Protein AF-A0A920CPZ6-F1 (afdb_monomer_lite)

pLDDT: mean 88.12, std 8.29, range [55.72, 96.12]

Structure (mmCIF, N/CA/C/O backbone):
data_AF-A0A920CPZ6-F1
#
_entry.id   AF-A0A920CPZ6-F1
#
loop_
_atom_site.group_PDB
_atom_site.id
_atom_site.type_symbol
_atom_site.label_atom_id
_atom_site.label_alt_id
_atom_site.label_comp_id
_atom_site.label_asym_id
_atom_site.label_entity_id
_atom_site.label_seq_id
_atom_site.pdbx_PDB_ins_code
_atom_site.Cartn_x
_atom_site.Cartn_y
_atom_site.Cartn_z
_atom_site.occupancy
_atom_site.B_iso_or_equiv
_atom_site.auth_seq_id
_atom_site.auth_comp_id
_atom_site.auth_asym_id
_atom_site.auth_atom_id
_atom_site.pdbx_PDB_model_num
ATOM 1 N N . MET A 1 1 ? -6.479 7.033 15.223 1.00 64.69 1 MET A N 1
ATOM 2 C CA . MET A 1 1 ? -5.525 7.953 14.566 1.00 64.69 1 MET A CA 1
ATOM 3 C C . MET A 1 1 ? -4.241 7.236 14.144 1.00 64.69 1 MET A C 1
ATOM 5 O O . MET A 1 1 ? -3.979 7.179 12.952 1.00 64.69 1 MET A O 1
ATOM 9 N N . SER A 1 2 ? -3.498 6.592 15.056 1.00 81.25 2 SER A N 1
ATOM 10 C CA . SER A 1 2 ? -2.213 5.932 14.732 1.00 81.25 2 SER A CA 1
ATOM 11 C C . SER A 1 2 ? -2.303 4.836 13.661 1.00 81.25 2 SER A C 1
ATOM 13 O O . SER A 1 2 ? -1.388 4.689 12.861 1.00 81.25 2 SER A O 1
ATOM 15 N N . ALA A 1 3 ? -3.419 4.101 13.597 1.00 88.00 3 ALA A N 1
ATOM 16 C CA . ALA A 1 3 ? -3.618 3.037 12.611 1.00 88.00 3 ALA A CA 1
ATOM 17 C C . ALA A 1 3 ? -3.611 3.550 11.156 1.00 88.00 3 ALA A C 1
ATOM 19 O O . ALA A 1 3 ? -2.978 2.938 10.298 1.00 88.00 3 ALA A O 1
ATOM 20 N N . PHE A 1 4 ? -4.253 4.693 10.883 1.00 91.38 4 PHE A N 1
ATOM 21 C CA . PHE A 1 4 ? -4.258 5.305 9.548 1.00 91.38 4 PHE A CA 1
ATOM 22 C C . PHE A 1 4 ? -2.878 5.834 9.175 1.00 91.38 4 PHE A C 1
ATOM 24 O O . PHE A 1 4 ? -2.418 5.584 8.070 1.00 91.38 4 PHE A O 1
ATOM 31 N N . LEU A 1 5 ? -2.186 6.475 10.123 1.00 92.25 5 LEU A N 1
ATOM 32 C CA . LEU A 1 5 ? -0.825 6.963 9.914 1.00 92.25 5 LEU A CA 1
ATOM 33 C C . LEU A 1 5 ? 0.140 5.828 9.546 1.00 92.25 5 LEU A C 1
ATOM 35 O O . LEU A 1 5 ? 0.899 5.952 8.592 1.00 92.25 5 LEU A O 1
ATOM 39 N N . PHE A 1 6 ? 0.112 4.709 10.275 1.00 94.00 6 PHE A N 1
ATOM 40 C CA . PHE A 1 6 ? 0.973 3.568 9.951 1.00 94.00 6 PHE A CA 1
ATOM 41 C C . PHE A 1 6 ? 0.589 2.901 8.631 1.00 94.00 6 PHE A C 1
ATOM 43 O O . PHE A 1 6 ? 1.476 2.488 7.889 1.00 94.00 6 PHE A O 1
ATOM 50 N N . SER A 1 7 ? -0.706 2.843 8.319 1.00 95.44 7 SER A N 1
ATOM 51 C CA . SER A 1 7 ? -1.193 2.316 7.041 1.00 95.44 7 SER A CA 1
ATOM 52 C C . SER A 1 7 ? -0.715 3.161 5.862 1.00 95.44 7 SER A C 1
ATOM 54 O O . SER A 1 7 ? -0.174 2.616 4.906 1.00 95.44 7 SER A O 1
ATOM 56 N N . ASP A 1 8 ? -0.849 4.486 5.956 1.00 95.88 8 ASP A N 1
ATOM 57 C C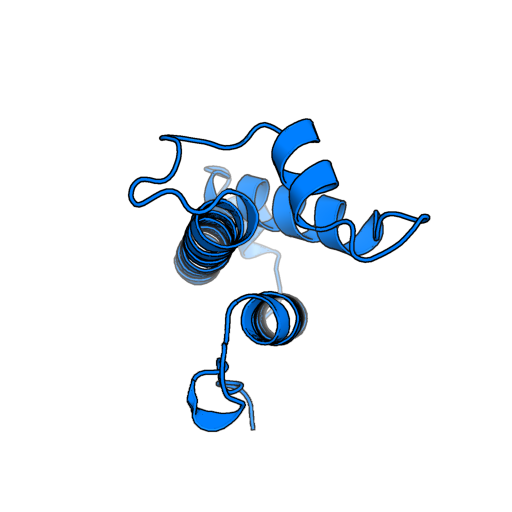A . ASP A 1 8 ? -0.361 5.430 4.948 1.00 95.88 8 ASP A CA 1
ATOM 58 C C . ASP A 1 8 ? 1.147 5.282 4.737 1.00 95.88 8 ASP A C 1
ATOM 60 O O . ASP A 1 8 ? 1.593 5.066 3.614 1.00 95.88 8 ASP A O 1
ATOM 64 N N . ARG A 1 9 ? 1.936 5.257 5.819 1.00 95.69 9 ARG A N 1
ATOM 65 C CA . ARG A 1 9 ? 3.390 5.055 5.724 1.00 95.69 9 ARG A CA 1
ATOM 66 C C . ARG A 1 9 ? 3.766 3.710 5.113 1.00 95.69 9 ARG A C 1
ATOM 68 O O . ARG A 1 9 ? 4.692 3.657 4.308 1.00 95.69 9 ARG A O 1
ATOM 75 N N . ALA A 1 10 ? 3.078 2.631 5.476 1.00 96.12 10 ALA A N 1
ATOM 76 C CA . ALA A 1 10 ? 3.348 1.311 4.914 1.00 96.12 10 ALA A CA 1
ATOM 77 C C . ALA A 1 10 ? 3.090 1.286 3.399 1.00 96.12 10 ALA A C 1
ATOM 79 O O . ALA A 1 10 ? 3.938 0.816 2.638 1.00 96.12 10 ALA A O 1
ATOM 80 N N . LEU A 1 11 ? 1.958 1.845 2.960 1.00 96.00 11 LEU A N 1
ATOM 81 C CA . LEU A 1 11 ? 1.618 1.973 1.542 1.00 96.00 11 LEU A CA 1
ATOM 82 C C . LEU A 1 11 ? 2.616 2.873 0.804 1.00 96.00 11 LEU A C 1
ATOM 84 O O . LEU A 1 11 ? 3.108 2.496 -0.258 1.00 96.00 11 LEU A O 1
ATOM 88 N N . GLU A 1 12 ? 2.974 4.021 1.384 1.00 95.81 12 GLU A N 1
ATOM 89 C CA . GLU A 1 12 ? 3.950 4.954 0.819 1.00 95.81 12 GLU A CA 1
ATOM 90 C C . GLU A 1 12 ? 5.309 4.271 0.601 1.00 95.81 12 GLU A C 1
ATOM 92 O O . GLU A 1 12 ? 5.875 4.347 -0.491 1.00 95.81 12 GLU A O 1
ATOM 97 N N . TYR A 1 13 ? 5.830 3.554 1.601 1.00 95.56 13 TYR A N 1
ATOM 98 C CA . TYR A 1 13 ? 7.110 2.855 1.468 1.00 95.56 13 TYR A CA 1
ATOM 99 C C . TYR A 1 13 ? 7.057 1.699 0.470 1.00 95.56 13 TYR A C 1
ATOM 101 O O . TYR A 1 13 ? 8.022 1.491 -0.267 1.00 95.56 13 TYR A O 1
ATOM 109 N N . MET A 1 14 ? 5.935 0.983 0.386 1.00 95.50 14 MET A N 1
ATOM 110 C CA . MET A 1 14 ? 5.761 -0.062 -0.620 1.00 95.50 14 MET 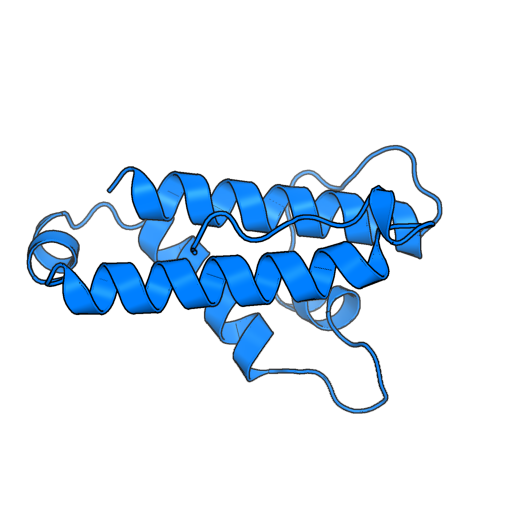A CA 1
ATOM 111 C C . MET A 1 14 ? 5.739 0.522 -2.042 1.00 95.50 14 MET A C 1
ATOM 113 O O . MET A 1 14 ? 6.391 -0.011 -2.938 1.00 95.50 14 MET A O 1
ATOM 117 N N . LEU A 1 15 ? 5.070 1.663 -2.250 1.00 94.94 15 LEU A N 1
ATOM 118 C CA . LEU A 1 15 ? 5.097 2.391 -3.524 1.00 94.94 15 LEU A CA 1
ATOM 119 C C . LEU A 1 15 ? 6.508 2.884 -3.874 1.00 94.94 15 LEU A C 1
ATOM 121 O O . LEU A 1 15 ? 6.921 2.789 -5.029 1.00 94.94 15 LEU A O 1
ATOM 125 N N . LYS A 1 16 ? 7.282 3.350 -2.884 1.00 95.69 16 LYS A N 1
ATOM 126 C CA . LYS A 1 16 ? 8.700 3.717 -3.057 1.00 95.69 16 LYS A CA 1
ATOM 127 C C . LYS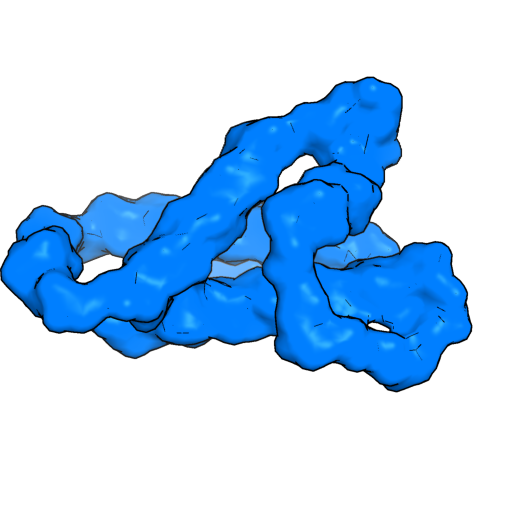 A 1 16 ? 9.540 2.525 -3.511 1.00 95.69 16 LYS A C 1
ATOM 129 O O . LYS A 1 16 ? 10.280 2.647 -4.487 1.00 95.69 16 LYS A O 1
ATOM 134 N N . ALA A 1 17 ? 9.376 1.368 -2.872 1.00 93.88 17 ALA A N 1
ATOM 135 C CA . ALA A 1 17 ? 10.055 0.138 -3.272 1.00 93.88 17 ALA A CA 1
ATOM 136 C C . ALA A 1 17 ? 9.661 -0.299 -4.694 1.00 93.88 17 ALA A C 1
ATOM 138 O O . ALA A 1 17 ? 10.522 -0.656 -5.500 1.00 93.88 17 ALA A O 1
ATOM 139 N N . LEU A 1 18 ? 8.374 -0.198 -5.037 1.00 93.06 18 LEU A N 1
ATOM 140 C CA . LEU A 1 18 ? 7.866 -0.502 -6.372 1.00 93.06 18 LEU A CA 1
ATOM 141 C C . LEU A 1 18 ? 8.432 0.433 -7.443 1.00 93.06 18 LEU A C 1
ATOM 143 O O . LEU A 1 18 ? 8.853 -0.032 -8.501 1.00 93.06 18 LEU A O 1
ATOM 147 N N . TYR A 1 19 ? 8.488 1.734 -7.165 1.00 93.75 19 TYR A N 1
ATOM 148 C CA . TYR A 1 19 ? 9.096 2.720 -8.052 1.00 93.75 19 TYR A CA 1
ATOM 149 C C . TYR A 1 19 ? 10.573 2.413 -8.306 1.00 93.75 19 TYR A C 1
ATOM 151 O O . TYR A 1 19 ? 11.008 2.379 -9.458 1.00 93.75 19 TYR A O 1
ATOM 159 N N . MET A 1 20 ? 11.331 2.147 -7.241 1.00 93.31 20 MET A N 1
ATOM 160 C CA . MET A 1 20 ? 12.745 1.784 -7.327 1.00 93.31 20 MET A CA 1
ATOM 161 C C . MET A 1 20 ? 12.947 0.526 -8.178 1.00 93.31 20 MET A C 1
ATOM 163 O O . MET A 1 20 ? 13.788 0.522 -9.076 1.00 93.31 20 MET A O 1
ATOM 167 N N . LYS A 1 21 ? 12.119 -0.507 -7.965 1.00 91.31 21 LYS A N 1
ATOM 168 C CA . LYS A 1 21 ? 12.152 -1.758 -8.733 1.00 91.31 21 LYS A CA 1
ATOM 169 C C . LYS A 1 21 ? 11.817 -1.546 -10.212 1.00 91.31 21 LYS A C 1
ATOM 171 O O . LYS A 1 21 ? 12.576 -1.996 -11.062 1.00 91.31 21 LYS A O 1
ATOM 176 N N . LYS A 1 22 ? 10.708 -0.864 -10.531 1.00 90.44 22 LYS A N 1
ATOM 177 C CA . LYS A 1 22 ? 10.249 -0.655 -11.919 1.00 90.44 22 LYS A CA 1
ATOM 178 C C . LYS A 1 22 ? 11.224 0.192 -12.742 1.00 90.44 22 LYS A C 1
ATOM 180 O O . LYS A 1 22 ? 11.386 -0.062 -13.929 1.00 90.44 22 LYS A O 1
ATOM 185 N N . ASN A 1 23 ? 11.876 1.172 -12.119 1.00 90.94 23 ASN A N 1
ATOM 186 C CA . ASN A 1 23 ? 12.764 2.107 -12.815 1.00 90.94 23 ASN A CA 1
ATOM 187 C C . ASN A 1 23 ? 14.258 1.762 -12.680 1.00 90.94 23 ASN A C 1
ATOM 189 O O . ASN A 1 23 ? 15.094 2.481 -13.218 1.00 90.94 23 ASN A O 1
ATOM 193 N N . ASN A 1 24 ? 14.609 0.678 -11.974 1.00 91.31 24 ASN A N 1
ATOM 194 C CA . ASN A 1 24 ? 15.991 0.336 -11.607 1.00 91.31 24 ASN A CA 1
ATOM 195 C C . ASN A 1 24 ? 16.732 1.495 -10.912 1.00 91.31 24 ASN A C 1
ATOM 197 O O . ASN A 1 24 ? 17.911 1.750 -11.166 1.00 91.31 24 ASN A O 1
ATOM 201 N N . TYR A 1 25 ? 16.032 2.213 -10.033 1.00 92.50 25 TYR A N 1
ATOM 202 C CA . TYR A 1 25 ? 16.581 3.334 -9.273 1.00 92.50 25 TYR A CA 1
ATOM 203 C C . TYR A 1 25 ? 16.880 2.944 -7.829 1.00 92.50 25 TYR A C 1
ATOM 205 O O . TYR A 1 25 ? 16.157 2.170 -7.210 1.00 92.50 25 TYR A O 1
ATOM 213 N N . MET A 1 26 ? 17.937 3.538 -7.271 1.00 89.38 26 MET A N 1
ATOM 214 C CA . MET A 1 26 ? 18.350 3.318 -5.880 1.00 89.38 26 MET A CA 1
ATOM 215 C C . MET A 1 26 ? 17.650 4.262 -4.889 1.00 89.38 26 MET A C 1
ATOM 217 O O . MET A 1 26 ? 17.631 3.987 -3.692 1.00 89.38 26 MET A O 1
ATOM 221 N N . PHE A 1 27 ? 17.056 5.355 -5.376 1.00 91.12 27 PHE A N 1
ATOM 222 C CA . PHE A 1 27 ? 16.410 6.366 -4.543 1.00 91.12 27 PHE A CA 1
ATOM 223 C C . PHE A 1 27 ? 14.968 6.606 -5.003 1.00 91.12 27 PHE A C 1
ATOM 225 O O . PHE A 1 27 ? 14.737 6.782 -6.204 1.00 91.12 27 PHE A O 1
ATOM 232 N N . PRO A 1 28 ? 13.994 6.621 -4.078 1.00 91.81 28 PRO A N 1
ATOM 233 C CA . PRO A 1 28 ? 12.625 6.973 -4.406 1.00 91.81 28 PRO A CA 1
ATOM 234 C C . PRO A 1 28 ? 12.438 8.499 -4.464 1.00 91.81 28 PRO A C 1
ATOM 236 O O . PRO A 1 28 ? 13.230 9.241 -3.875 1.00 91.81 28 PRO A O 1
ATOM 239 N N . PRO A 1 29 ? 11.369 8.989 -5.113 1.00 90.62 29 PRO A N 1
ATOM 240 C CA . PRO A 1 29 ? 10.998 10.395 -5.036 1.00 90.62 29 PRO A CA 1
ATOM 241 C C . PRO A 1 29 ? 10.551 10.770 -3.609 1.00 90.62 29 PRO A C 1
ATOM 243 O O . PRO A 1 29 ? 10.173 9.895 -2.818 1.00 90.62 29 PRO A O 1
ATOM 246 N N . PRO A 1 30 ? 10.567 12.068 -3.255 1.00 89.62 30 PRO A N 1
ATOM 247 C CA . PRO A 1 30 ? 10.124 12.525 -1.938 1.00 89.62 30 PRO A CA 1
ATOM 248 C C . PRO A 1 30 ? 8.625 12.286 -1.705 1.00 89.62 30 PRO A C 1
ATOM 250 O O . PRO A 1 30 ? 8.233 11.966 -0.583 1.00 89.62 30 PRO A O 1
ATOM 253 N N . SER A 1 31 ? 7.810 12.392 -2.756 1.00 90.00 31 SER A N 1
ATOM 254 C CA . SER A 1 31 ? 6.360 12.192 -2.746 1.00 90.00 31 SER A CA 1
ATOM 255 C C . SER A 1 31 ? 5.882 11.604 -4.077 1.00 90.00 31 SER A C 1
ATOM 257 O O . SER A 1 31 ? 6.626 11.591 -5.059 1.00 90.00 31 SER A O 1
ATOM 259 N N . PHE A 1 32 ? 4.636 11.130 -4.102 1.00 90.81 32 PHE A N 1
ATOM 260 C CA . PHE A 1 32 ? 3.959 10.672 -5.312 1.00 90.81 32 PHE A CA 1
ATOM 261 C C . PHE A 1 32 ? 2.743 11.543 -5.604 1.00 90.81 32 PHE A C 1
ATOM 263 O O . PHE A 1 32 ? 1.975 11.880 -4.703 1.00 90.81 32 PHE A O 1
ATOM 270 N N . THR A 1 33 ? 2.548 11.877 -6.874 1.00 90.88 33 THR A N 1
ATOM 271 C CA . THR A 1 33 ? 1.280 12.407 -7.374 1.00 90.88 33 THR A CA 1
ATOM 272 C C . THR A 1 33 ? 0.282 11.269 -7.595 1.00 90.88 33 THR A C 1
ATOM 274 O O . THR A 1 33 ? 0.658 10.100 -7.699 1.00 90.88 33 THR A O 1
ATOM 277 N N . LEU A 1 34 ? -1.007 11.597 -7.729 1.00 88.25 34 LEU A N 1
ATOM 278 C CA . LEU A 1 34 ? -2.034 10.612 -8.092 1.00 88.25 34 LEU A CA 1
ATOM 279 C C . LEU A 1 34 ? -1.681 9.873 -9.394 1.00 88.25 34 LEU A C 1
ATOM 281 O O . LEU A 1 34 ? -1.884 8.665 -9.499 1.00 88.25 34 LEU A O 1
ATOM 285 N N . GLN A 1 35 ? -1.127 10.597 -10.369 1.00 88.50 35 GLN A N 1
ATOM 286 C CA . GLN A 1 35 ? -0.712 10.030 -11.647 1.00 88.50 35 GLN A CA 1
ATOM 287 C C . GLN A 1 35 ? 0.438 9.031 -11.477 1.00 88.50 35 GLN A C 1
ATOM 289 O O . GLN A 1 35 ? 0.407 7.971 -12.102 1.00 88.50 35 GLN A O 1
ATOM 294 N N . ASP A 1 36 ? 1.402 9.320 -10.600 1.00 89.69 36 ASP A N 1
ATOM 295 C CA . ASP A 1 36 ? 2.499 8.392 -10.309 1.00 89.69 36 ASP A CA 1
ATOM 296 C C . ASP A 1 36 ? 1.966 7.098 -9.689 1.00 89.69 36 ASP A C 1
ATOM 298 O O . ASP A 1 36 ? 2.326 6.006 -10.122 1.00 89.69 36 ASP A O 1
ATOM 302 N N . ILE A 1 37 ? 1.055 7.204 -8.713 1.00 90.69 37 ILE A N 1
ATOM 303 C CA . ILE A 1 37 ? 0.428 6.039 -8.066 1.00 90.69 37 ILE A CA 1
ATOM 304 C C . ILE A 1 37 ? -0.328 5.199 -9.101 1.00 90.69 37 ILE A C 1
ATOM 306 O O . ILE A 1 37 ? -0.212 3.971 -9.118 1.00 90.69 37 ILE A O 1
ATOM 310 N N . PHE A 1 38 ? -1.066 5.854 -9.995 1.00 89.56 38 PHE A N 1
ATOM 311 C CA . PHE A 1 38 ? -1.815 5.204 -11.065 1.00 89.56 38 PHE A CA 1
ATOM 312 C C . PHE A 1 38 ? -0.901 4.431 -12.025 1.00 89.56 38 PHE A C 1
ATOM 314 O O . PHE A 1 38 ? -1.131 3.253 -12.294 1.00 89.56 38 PHE A O 1
ATOM 321 N N . GLN A 1 39 ? 0.184 5.054 -12.490 1.00 88.19 39 GLN A N 1
ATOM 322 C CA . GLN A 1 39 ? 1.157 4.407 -13.376 1.00 88.19 39 GLN A CA 1
ATOM 323 C C . GLN A 1 39 ? 1.927 3.277 -12.676 1.00 88.19 39 GLN A C 1
ATOM 325 O O . GLN A 1 39 ? 2.193 2.229 -13.270 1.00 88.19 39 GLN A O 1
ATOM 330 N N . LEU A 1 40 ? 2.272 3.456 -11.399 1.00 88.06 40 LEU A N 1
ATOM 331 C CA . LEU A 1 40 ? 3.000 2.453 -10.625 1.00 88.06 40 LEU A CA 1
ATOM 332 C C . LEU A 1 40 ? 2.157 1.216 -10.339 1.00 88.06 40 LEU A C 1
ATOM 334 O O . LEU A 1 40 ? 2.691 0.108 -10.382 1.00 88.06 40 LEU A O 1
ATOM 338 N N . THR A 1 41 ? 0.862 1.379 -10.084 1.00 85.75 41 THR A N 1
ATOM 339 C CA . THR A 1 41 ? -0.031 0.268 -9.725 1.00 85.75 41 THR A CA 1
ATOM 340 C C . THR A 1 41 ? -0.760 -0.373 -10.897 1.00 85.75 41 THR A C 1
ATOM 342 O O . THR A 1 41 ? -1.327 -1.452 -10.723 1.00 85.75 41 THR A O 1
ATOM 345 N N . ALA A 1 42 ? -0.677 0.208 -12.095 1.00 82.81 42 ALA A N 1
ATOM 346 C CA . ALA A 1 42 ? -1.066 -0.474 -13.319 1.00 82.81 42 ALA A CA 1
ATOM 347 C C . ALA A 1 42 ? -0.201 -1.738 -13.506 1.00 82.81 42 ALA A C 1
ATOM 349 O O . ALA A 1 42 ? 1.033 -1.663 -13.609 1.00 82.81 42 ALA A O 1
ATOM 350 N N . GLN A 1 43 ? -0.852 -2.903 -13.490 1.00 65.38 43 GLN A N 1
ATOM 351 C CA . GLN A 1 43 ? -0.236 -4.192 -13.820 1.00 65.38 43 GLN A CA 1
ATOM 352 C C . GLN A 1 43 ? -0.568 -4.671 -15.241 1.00 65.38 43 GLN A C 1
ATOM 354 O O . GLN A 1 43 ? 0.141 -5.533 -15.738 1.00 65.38 43 GLN A O 1
ATOM 359 N N . ASP A 1 44 ? -1.549 -4.059 -15.915 1.00 60.84 44 ASP A N 1
ATOM 360 C CA . ASP A 1 44 ? -2.029 -4.423 -17.256 1.00 60.84 44 ASP A CA 1
ATOM 361 C C . ASP A 1 44 ? -2.519 -3.180 -18.030 1.00 60.84 44 ASP A C 1
ATOM 363 O O . ASP A 1 44 ? -2.366 -2.043 -17.579 1.00 60.84 44 ASP A O 1
ATOM 367 N N . ALA A 1 45 ? -3.159 -3.386 -19.190 1.00 55.72 45 ALA A N 1
ATOM 368 C CA . ALA A 1 45 ? -3.818 -2.335 -19.973 1.00 55.72 45 ALA A CA 1
ATOM 369 C C . ALA A 1 45 ? -4.973 -1.627 -19.230 1.00 55.72 45 ALA A C 1
ATOM 371 O O . ALA A 1 45 ? -5.393 -0.552 -19.661 1.00 55.72 45 ALA A O 1
ATOM 372 N N . VAL A 1 46 ? -5.479 -2.203 -18.127 1.00 57.75 46 VAL A N 1
ATOM 373 C CA . VAL A 1 46 ? -6.519 -1.591 -17.289 1.00 57.75 46 VAL A CA 1
ATOM 374 C C . VAL A 1 46 ? -5.976 -1.332 -15.876 1.00 57.75 46 VAL A C 1
ATOM 376 O O . VAL A 1 46 ? -5.616 -2.272 -15.169 1.00 57.75 46 VAL A O 1
ATOM 379 N N . PRO A 1 47 ? -5.906 -0.066 -15.450 1.00 63.81 47 PRO A N 1
ATOM 380 C CA . PRO A 1 47 ? -5.484 0.305 -14.107 1.00 63.81 47 PRO A CA 1
ATOM 381 C C . PRO A 1 47 ? -6.558 -0.037 -13.064 1.00 63.81 47 PRO A C 1
ATOM 383 O O . PRO A 1 47 ? -7.745 0.214 -13.271 1.00 63.81 47 PRO A O 1
ATOM 386 N N . ASP A 1 48 ? -6.123 -0.576 -11.921 1.00 82.94 48 ASP A N 1
ATOM 387 C CA . ASP A 1 48 ? -6.980 -0.871 -10.765 1.00 82.94 48 ASP A CA 1
ATOM 388 C C . ASP A 1 48 ? -7.319 0.432 -10.022 1.00 82.94 48 ASP A C 1
ATOM 390 O O . ASP A 1 48 ? -6.661 0.833 -9.056 1.00 82.94 48 ASP A O 1
ATOM 394 N N . LEU A 1 49 ? -8.327 1.136 -10.544 1.00 86.19 49 LEU A N 1
ATOM 395 C CA . LEU A 1 49 ? -8.789 2.419 -10.021 1.00 86.19 49 LEU A CA 1
ATOM 396 C C . LEU A 1 49 ? -9.252 2.313 -8.563 1.00 86.19 49 LEU A C 1
ATOM 398 O O . LEU A 1 49 ? -8.993 3.228 -7.781 1.00 86.19 49 LEU A O 1
ATOM 402 N N . ASP A 1 50 ? -9.877 1.198 -8.189 1.00 88.88 50 ASP A N 1
ATOM 403 C CA . ASP A 1 50 ? -10.374 0.970 -6.832 1.00 88.88 50 ASP A CA 1
ATOM 404 C C . ASP A 1 50 ? -9.220 0.940 -5.830 1.00 88.88 50 ASP A C 1
ATOM 406 O O . ASP A 1 50 ? -9.289 1.569 -4.770 1.00 88.88 50 ASP A O 1
ATOM 410 N N . ARG A 1 51 ? -8.108 0.286 -6.182 1.00 90.69 51 ARG A N 1
ATOM 411 C CA . ARG A 1 51 ? -6.904 0.273 -5.345 1.00 90.69 51 ARG A CA 1
ATOM 412 C C . ARG A 1 51 ? -6.254 1.646 -5.236 1.00 90.69 51 ARG A C 1
ATOM 414 O O . ARG A 1 51 ? -5.837 2.031 -4.142 1.00 90.69 51 ARG A O 1
ATOM 421 N N . VAL A 1 52 ? -6.160 2.382 -6.344 1.00 91.56 52 VAL A N 1
ATOM 422 C CA . VAL A 1 52 ? -5.600 3.744 -6.346 1.00 91.56 52 VAL A CA 1
ATOM 423 C C . VAL A 1 52 ? -6.422 4.654 -5.440 1.00 91.56 52 VAL A C 1
ATOM 425 O O . VAL A 1 52 ? -5.870 5.290 -4.542 1.00 91.56 52 VAL A O 1
ATOM 428 N N . LEU A 1 53 ? -7.745 4.657 -5.620 1.00 92.75 53 LEU A N 1
ATOM 429 C CA . LEU A 1 53 ? -8.667 5.425 -4.788 1.00 92.75 53 LEU A CA 1
ATOM 430 C C . LEU A 1 53 ? -8.558 5.025 -3.320 1.00 92.75 53 LEU A C 1
ATOM 432 O O . LEU A 1 53 ? -8.497 5.898 -2.455 1.00 92.75 53 LEU A O 1
ATOM 436 N N . PHE A 1 54 ? -8.473 3.727 -3.031 1.00 94.06 54 PHE A N 1
ATOM 437 C CA . PHE A 1 54 ? -8.312 3.245 -1.667 1.00 94.06 54 PHE A CA 1
ATOM 438 C C . PHE A 1 54 ? -7.039 3.796 -1.007 1.00 94.06 54 PHE A C 1
ATOM 440 O O . PHE A 1 54 ? -7.115 4.330 0.098 1.00 94.06 54 PHE A O 1
ATOM 447 N N . MET A 1 55 ? -5.885 3.750 -1.683 1.00 94.19 55 MET A N 1
ATOM 448 C CA . MET A 1 55 ? -4.642 4.325 -1.147 1.00 94.19 55 MET A CA 1
ATOM 449 C C . MET A 1 55 ? -4.770 5.835 -0.896 1.00 94.19 55 MET A C 1
ATOM 451 O O . MET A 1 55 ? -4.331 6.320 0.146 1.00 94.19 55 MET A O 1
ATOM 455 N N . CYS A 1 56 ? -5.430 6.576 -1.793 1.00 92.88 56 CYS A N 1
ATOM 456 C CA . CYS A 1 56 ? -5.696 8.003 -1.596 1.00 92.88 56 CYS A CA 1
ATOM 457 C C . CYS A 1 56 ? -6.609 8.278 -0.393 1.00 92.88 56 CYS A C 1
ATOM 459 O O . CYS A 1 56 ? -6.387 9.246 0.334 1.00 92.88 56 CYS A O 1
ATOM 461 N N . VAL A 1 57 ? -7.610 7.427 -0.150 1.00 93.25 57 VAL A N 1
ATOM 462 C CA . VAL A 1 57 ? -8.470 7.521 1.039 1.00 93.25 57 VAL A CA 1
ATOM 463 C C . VAL A 1 57 ? -7.657 7.292 2.311 1.00 93.25 57 VAL A C 1
ATOM 465 O O . VAL A 1 57 ? -7.806 8.058 3.259 1.00 93.25 57 VAL A O 1
ATOM 468 N N . ILE A 1 58 ? -6.766 6.296 2.343 1.00 94.88 58 ILE A N 1
ATOM 469 C CA . ILE A 1 58 ? -5.885 6.075 3.501 1.00 94.88 58 ILE A CA 1
ATOM 470 C C . ILE A 1 58 ? -4.989 7.289 3.756 1.00 94.88 58 ILE A C 1
ATOM 472 O O . ILE A 1 58 ? -4.904 7.740 4.899 1.00 94.88 58 ILE A O 1
ATOM 476 N N . HIS A 1 59 ? -4.395 7.854 2.703 1.00 94.06 59 HIS A N 1
ATOM 477 C CA . HIS A 1 59 ? -3.574 9.058 2.801 1.00 94.06 59 HIS A CA 1
ATOM 478 C C . HIS A 1 59 ? -4.355 10.245 3.377 1.00 94.06 59 HIS A C 1
ATOM 480 O O . HIS A 1 59 ? -3.909 10.913 4.312 1.00 94.06 59 HIS A O 1
ATOM 486 N N . PHE A 1 60 ? -5.575 10.461 2.881 1.00 91.88 60 PHE A N 1
ATOM 487 C CA . PHE A 1 60 ? -6.474 11.483 3.406 1.00 91.88 60 PHE A CA 1
ATOM 488 C C . PHE A 1 60 ? -6.808 11.254 4.887 1.00 91.88 60 PHE A C 1
ATOM 490 O O . PHE A 1 60 ? -6.706 12.178 5.691 1.00 91.88 60 PHE A O 1
ATOM 497 N N . LEU A 1 61 ? -7.168 10.025 5.273 1.00 91.62 61 LEU A N 1
ATOM 498 C CA . LEU A 1 61 ? -7.503 9.682 6.659 1.00 91.62 61 LEU A CA 1
ATOM 499 C C . LEU A 1 61 ? -6.308 9.837 7.606 1.00 91.62 61 LEU A C 1
ATOM 501 O O . LEU A 1 61 ? -6.495 10.214 8.762 1.00 91.62 61 LEU A O 1
ATOM 505 N N . ALA A 1 62 ? -5.089 9.573 7.134 1.00 91.50 62 ALA A N 1
ATOM 506 C CA . ALA A 1 62 ? -3.863 9.766 7.903 1.00 91.50 62 ALA A CA 1
ATOM 507 C C . ALA A 1 62 ? -3.545 11.248 8.152 1.00 91.50 62 ALA A C 1
ATOM 509 O O . ALA A 1 62 ? -3.048 11.588 9.225 1.00 91.50 62 ALA A O 1
ATOM 510 N N . GLY A 1 63 ? -3.856 12.122 7.187 1.00 89.62 63 GLY A N 1
ATOM 511 C CA . GLY A 1 63 ? -3.721 13.577 7.309 1.00 89.62 63 GLY A CA 1
ATOM 512 C C . GLY A 1 63 ? -4.929 14.284 7.937 1.00 89.62 63 GLY A C 1
ATOM 513 O O . GLY A 1 63 ? -4.898 15.500 8.133 1.00 89.62 63 GLY A O 1
ATOM 514 N N . CYS A 1 64 ? -6.007 13.555 8.236 1.00 86.69 64 CYS A N 1
ATOM 515 C CA . CYS A 1 64 ? -7.231 14.130 8.776 1.00 86.69 64 CYS A CA 1
ATOM 516 C C . CYS A 1 64 ? -7.036 14.544 10.244 1.00 86.69 64 CYS A C 1
ATOM 518 O O . CYS A 1 64 ? -6.939 13.704 11.139 1.00 86.69 64 CYS A O 1
ATOM 520 N N . ASN A 1 65 ? -7.021 15.856 10.489 1.00 80.06 65 ASN A N 1
ATOM 521 C CA . ASN A 1 65 ? -6.938 16.433 11.837 1.00 80.06 65 ASN A CA 1
ATOM 522 C C . ASN A 1 65 ? -8.299 16.503 12.549 1.00 80.06 65 ASN A C 1
ATOM 524 O O . ASN A 1 65 ? -8.354 16.833 13.734 1.00 80.06 65 ASN A O 1
ATOM 528 N N . ASP A 1 66 ? -9.398 16.211 11.847 1.00 84.06 66 ASP A N 1
ATOM 529 C CA . ASP A 1 66 ? -10.728 16.177 12.448 1.00 84.06 66 ASP A CA 1
ATOM 530 C C . ASP A 1 66 ? -10.945 14.851 13.187 1.00 84.06 66 ASP A C 1
ATOM 532 O O . ASP A 1 66 ? -11.412 13.843 12.651 1.00 84.06 66 ASP A O 1
ATOM 536 N N . ILE A 1 67 ? -10.585 14.867 14.468 1.00 76.06 67 ILE A N 1
ATOM 537 C CA . ILE A 1 67 ? -10.703 13.716 15.363 1.00 76.06 67 ILE A CA 1
ATOM 538 C C . ILE A 1 67 ? -12.170 13.283 15.506 1.00 76.06 67 ILE A C 1
ATOM 540 O O . ILE A 1 67 ? -12.424 12.096 15.702 1.00 76.06 67 ILE A O 1
ATOM 544 N N . SER A 1 68 ? -13.136 14.200 15.371 1.00 81.44 68 SER A N 1
ATOM 545 C CA . SER A 1 68 ? -14.560 13.881 15.528 1.00 81.44 68 SER A CA 1
ATOM 546 C C . SER A 1 68 ? -15.063 12.961 14.413 1.00 81.44 68 SER A C 1
ATOM 548 O O . SER A 1 68 ? -15.787 12.000 14.677 1.00 81.44 68 SER A O 1
ATOM 550 N N . PHE A 1 69 ? -14.584 13.167 13.184 1.00 78.62 69 PHE A N 1
ATOM 551 C CA . PHE A 1 69 ? -14.847 12.273 12.060 1.00 78.62 69 PHE A CA 1
ATOM 552 C C . PHE A 1 69 ? -14.274 10.870 12.310 1.00 78.62 69 PHE A C 1
ATOM 554 O O . PHE A 1 69 ? -14.962 9.866 12.125 1.00 78.62 69 PHE A O 1
ATOM 561 N N . LEU A 1 70 ? -13.033 10.793 12.802 1.00 80.00 70 LEU A N 1
ATOM 562 C CA . LEU A 1 70 ? -12.353 9.520 13.060 1.00 80.00 70 LEU A CA 1
ATOM 563 C C . LEU A 1 70 ? -12.909 8.765 14.279 1.00 80.00 70 LEU A C 1
ATOM 565 O O . LEU A 1 70 ? -12.837 7.538 14.309 1.00 80.00 70 LEU A O 1
ATOM 569 N N . GLN A 1 71 ? -13.463 9.465 15.273 1.00 79.62 71 GLN A N 1
ATOM 570 C CA . GLN A 1 71 ? -14.090 8.858 16.455 1.00 79.62 71 GLN A CA 1
ATOM 571 C C . GLN A 1 71 ? -15.377 8.095 16.123 1.00 79.62 71 GLN A C 1
ATOM 573 O O . GLN A 1 71 ? -15.720 7.152 16.831 1.00 79.62 71 GLN A O 1
ATOM 578 N N . ASN A 1 72 ? -16.059 8.459 15.035 1.00 82.94 72 ASN A N 1
ATOM 579 C CA . ASN A 1 72 ? -17.267 7.768 14.583 1.00 82.94 72 ASN A CA 1
ATOM 580 C C . ASN A 1 72 ? -16.975 6.437 13.868 1.00 82.94 72 ASN A C 1
ATOM 582 O O . ASN A 1 72 ? -17.903 5.678 13.583 1.00 82.94 72 ASN A O 1
ATOM 586 N N . ILE A 1 73 ? -15.705 6.131 13.578 1.00 84.94 73 ILE A N 1
ATOM 587 C CA . ILE A 1 73 ? -15.317 4.866 12.953 1.00 84.94 73 ILE A CA 1
ATOM 588 C C . ILE A 1 73 ? -15.372 3.762 14.008 1.00 84.94 73 ILE A C 1
ATOM 590 O O . ILE A 1 73 ? -14.540 3.693 14.914 1.00 84.94 73 ILE A O 1
ATOM 594 N N . ILE A 1 74 ? -16.338 2.858 13.865 1.00 89.00 74 ILE A N 1
ATOM 595 C CA . ILE A 1 74 ? -16.448 1.699 14.754 1.00 89.00 74 ILE A CA 1
ATOM 596 C C . ILE A 1 74 ? -15.337 0.683 14.469 1.00 89.00 74 ILE A C 1
ATOM 598 O O . ILE A 1 74 ? -14.846 0.555 13.345 1.00 89.00 74 ILE A O 1
ATOM 602 N N . PHE A 1 75 ? -14.974 -0.099 15.486 1.00 88.12 75 PHE A N 1
ATOM 603 C CA . PHE A 1 75 ? -13.866 -1.058 15.416 1.00 88.12 75 PHE A CA 1
ATOM 604 C C . PHE A 1 75 ? -13.950 -2.011 14.210 1.00 88.12 75 PHE A C 1
ATOM 606 O O . PHE A 1 75 ? -12.950 -2.243 13.538 1.00 88.12 75 PHE A O 1
ATOM 613 N N . SER A 1 76 ? -15.142 -2.512 13.874 1.00 90.88 76 SER A N 1
ATOM 614 C CA . SER A 1 76 ? -15.329 -3.423 12.736 1.00 90.88 76 SER A CA 1
ATOM 615 C C . SER A 1 76 ? -15.069 -2.763 11.377 1.00 90.88 76 SER A C 1
ATOM 617 O O . SER A 1 76 ? -14.590 -3.424 10.458 1.00 90.88 76 SER A O 1
ATOM 619 N N . GLN A 1 77 ? -15.350 -1.464 11.234 1.00 90.75 77 GLN A N 1
ATOM 620 C CA . GLN A 1 77 ? -15.019 -0.701 10.028 1.00 90.75 77 GLN A CA 1
ATOM 621 C C . GLN A 1 77 ? -13.512 -0.474 9.933 1.00 90.75 77 GLN A C 1
ATOM 623 O O . GLN A 1 77 ? -12.935 -0.672 8.866 1.00 90.75 77 GLN A O 1
ATOM 628 N N . LEU A 1 78 ? -12.872 -0.128 11.055 1.00 90.88 78 LEU A N 1
ATOM 629 C CA . LEU A 1 78 ? -11.421 0.007 11.118 1.00 90.88 78 LEU A CA 1
ATOM 630 C C . LEU A 1 78 ? -10.731 -1.311 10.750 1.00 90.88 78 LEU A C 1
ATOM 632 O O . LEU A 1 78 ? -9.829 -1.307 9.923 1.00 90.88 78 LEU A O 1
ATOM 636 N N . GLN A 1 79 ? -11.187 -2.440 11.293 1.00 92.19 79 GLN A N 1
ATOM 637 C CA . GLN A 1 79 ? -10.624 -3.752 10.978 1.00 92.19 79 GLN A CA 1
ATOM 638 C C . GLN A 1 79 ? -10.765 -4.096 9.489 1.00 92.19 79 GLN A C 1
ATOM 640 O O . GLN A 1 79 ? -9.799 -4.533 8.873 1.00 92.19 79 GLN A O 1
ATOM 645 N N . LYS A 1 80 ? -11.930 -3.843 8.876 1.00 92.19 80 LYS A N 1
ATOM 646 C CA . LYS A 1 80 ? -12.113 -4.032 7.424 1.00 92.19 80 LYS A CA 1
ATOM 647 C C . LYS A 1 80 ? -11.146 -3.178 6.610 1.00 92.19 80 LYS A C 1
ATOM 649 O O . LYS A 1 80 ? -10.579 -3.658 5.635 1.00 92.19 80 LYS A O 1
ATOM 654 N N . LEU A 1 81 ? -10.960 -1.927 7.016 1.00 92.94 81 LEU A N 1
ATOM 655 C CA . LEU A 1 81 ? -10.052 -1.009 6.346 1.00 92.94 81 LEU A CA 1
ATOM 656 C C . LEU A 1 81 ? -8.598 -1.472 6.480 1.00 92.94 81 LEU A C 1
ATOM 658 O O . LEU A 1 81 ? -7.881 -1.483 5.486 1.00 92.94 81 LEU A O 1
ATOM 662 N N . LEU A 1 82 ? -8.174 -1.920 7.660 1.00 93.88 82 LEU A N 1
ATOM 663 C CA . LEU A 1 82 ? -6.819 -2.432 7.848 1.00 93.88 82 LEU A CA 1
ATOM 664 C C . LEU A 1 82 ? -6.578 -3.760 7.116 1.00 93.88 82 LEU A C 1
ATOM 666 O O . LEU A 1 82 ? -5.503 -3.941 6.555 1.00 93.88 82 LEU A O 1
ATOM 670 N N . ASN A 1 83 ? -7.577 -4.644 7.040 1.00 94.31 83 ASN A N 1
ATOM 671 C CA . ASN A 1 83 ? -7.505 -5.837 6.192 1.00 94.31 83 ASN A CA 1
ATOM 672 C C . ASN A 1 83 ? -7.342 -5.456 4.716 1.00 94.31 83 ASN A C 1
ATOM 674 O O . ASN A 1 83 ? -6.595 -6.094 3.983 1.00 94.31 83 ASN A O 1
ATOM 678 N N . GLN A 1 84 ? -8.014 -4.394 4.268 1.00 95.06 84 GLN A N 1
ATOM 679 C CA . GLN A 1 84 ? -7.858 -3.920 2.899 1.00 95.06 84 GLN A CA 1
ATOM 680 C C . GLN A 1 84 ? -6.473 -3.303 2.657 1.00 95.06 84 GLN A C 1
ATOM 682 O O . GLN A 1 84 ? -5.898 -3.524 1.595 1.00 95.06 84 GLN A O 1
ATOM 687 N N . VAL A 1 85 ? -5.895 -2.597 3.635 1.00 96.00 85 VAL A N 1
ATOM 688 C CA . VAL A 1 85 ? -4.489 -2.151 3.576 1.00 96.00 85 VAL A CA 1
ATOM 689 C C . VAL A 1 85 ? -3.552 -3.349 3.428 1.00 96.00 85 VAL A C 1
ATOM 691 O O . VAL A 1 85 ? -2.691 -3.337 2.553 1.00 96.00 85 VAL A O 1
ATOM 694 N N . ASP A 1 86 ? -3.748 -4.392 4.233 1.00 95.44 86 ASP A N 1
ATOM 695 C CA . ASP A 1 86 ? -2.954 -5.622 4.188 1.00 95.44 86 ASP A CA 1
ATOM 696 C C . ASP A 1 86 ? -3.039 -6.317 2.817 1.00 95.44 86 ASP A C 1
ATOM 698 O O . ASP A 1 86 ? -2.009 -6.620 2.213 1.00 95.44 86 ASP A O 1
ATOM 702 N N . ASN A 1 87 ? -4.245 -6.437 2.251 1.00 93.81 87 ASN A N 1
ATOM 703 C CA . ASN A 1 87 ? -4.460 -6.960 0.897 1.00 93.81 87 ASN A CA 1
ATOM 704 C C . ASN A 1 87 ? -3.710 -6.151 -0.172 1.00 93.81 87 ASN A C 1
ATOM 706 O O . ASN A 1 87 ? -3.114 -6.722 -1.089 1.00 93.81 87 ASN A O 1
ATOM 710 N N . VAL A 1 88 ? -3.719 -4.818 -0.067 1.00 93.94 88 VAL A N 1
ATOM 711 C CA . VAL A 1 88 ? -2.973 -3.955 -0.992 1.00 93.94 88 VAL A CA 1
ATOM 712 C C . VAL A 1 88 ? -1.468 -4.162 -0.833 1.00 93.94 88 VAL A C 1
ATOM 714 O O . VAL A 1 88 ? -0.768 -4.276 -1.838 1.00 93.94 88 VAL A O 1
ATOM 717 N N . LEU A 1 89 ? -0.963 -4.267 0.397 1.00 95.06 89 LEU A N 1
ATOM 718 C CA . LEU A 1 89 ? 0.455 -4.524 0.658 1.00 95.06 89 LEU A CA 1
ATOM 719 C C . LEU A 1 89 ? 0.905 -5.879 0.107 1.00 95.06 89 LEU A C 1
ATOM 721 O O . LEU A 1 89 ? 1.945 -5.926 -0.544 1.00 95.06 89 LEU A O 1
ATOM 725 N N . LEU A 1 90 ? 0.114 -6.941 0.297 1.00 93.25 90 LEU A N 1
ATOM 726 C CA . LEU A 1 90 ? 0.357 -8.270 -0.281 1.00 93.25 90 LEU A CA 1
ATOM 727 C C . LEU A 1 90 ? 0.452 -8.216 -1.805 1.00 93.25 90 LEU A C 1
ATOM 729 O O . LEU A 1 90 ? 1.361 -8.782 -2.414 1.00 93.25 90 LEU A O 1
ATOM 733 N N . HIS A 1 91 ? -0.487 -7.510 -2.430 1.00 91.06 91 HIS A N 1
ATOM 734 C CA . HIS A 1 91 ? -0.505 -7.379 -3.874 1.00 91.06 91 HIS A CA 1
ATOM 735 C C . HIS A 1 91 ? 0.722 -6.613 -4.384 1.00 91.06 91 HIS A C 1
ATOM 737 O O . HIS A 1 91 ? 1.385 -7.054 -5.320 1.00 91.06 91 HIS A O 1
ATOM 743 N N . LEU A 1 92 ? 1.036 -5.456 -3.794 1.00 91.62 92 LEU A N 1
ATOM 744 C CA . LEU A 1 92 ? 2.181 -4.648 -4.216 1.00 91.62 92 LEU A CA 1
ATOM 745 C C . LEU A 1 92 ? 3.510 -5.362 -3.937 1.00 91.62 92 LEU A C 1
ATOM 747 O O . LEU A 1 92 ? 4.411 -5.314 -4.775 1.00 91.62 92 LEU A O 1
ATOM 751 N N . SER A 1 93 ? 3.631 -6.073 -2.813 1.00 93.06 93 SER A N 1
ATOM 752 C CA . SER A 1 93 ? 4.856 -6.795 -2.468 1.00 93.06 93 SER A CA 1
ATOM 753 C C . SER A 1 93 ? 5.162 -7.928 -3.434 1.00 93.06 93 SER A C 1
ATOM 755 O O . SER A 1 93 ? 6.330 -8.153 -3.729 1.00 93.06 93 SER A O 1
ATOM 757 N N . ALA A 1 94 ? 4.140 -8.607 -3.963 1.00 90.00 94 ALA A N 1
ATOM 758 C CA . ALA A 1 94 ? 4.322 -9.658 -4.961 1.00 90.00 94 ALA A CA 1
ATOM 759 C C . ALA A 1 94 ? 4.989 -9.139 -6.251 1.00 90.00 94 ALA A C 1
ATOM 761 O O . ALA A 1 94 ? 5.647 -9.902 -6.949 1.00 90.00 94 ALA A O 1
ATOM 762 N N . ILE A 1 95 ? 4.858 -7.840 -6.546 1.00 89.50 95 ILE A N 1
ATOM 763 C CA . ILE A 1 95 ? 5.520 -7.177 -7.683 1.00 89.50 95 ILE A CA 1
ATOM 764 C C . ILE A 1 95 ? 6.971 -6.833 -7.357 1.00 89.50 95 ILE A C 1
ATOM 766 O O . ILE A 1 95 ? 7.850 -6.890 -8.215 1.00 89.50 95 ILE A O 1
ATOM 770 N N . VAL A 1 96 ? 7.206 -6.390 -6.122 1.00 90.00 96 VAL A N 1
ATOM 771 C CA . VAL A 1 96 ? 8.520 -5.927 -5.666 1.00 90.00 96 VAL A CA 1
ATOM 772 C C . VAL A 1 96 ? 9.465 -7.108 -5.445 1.00 90.00 96 VAL A C 1
ATOM 774 O O . VAL A 1 96 ? 10.641 -7.036 -5.815 1.00 90.00 96 VAL A O 1
ATOM 777 N N . ALA A 1 97 ? 8.950 -8.178 -4.841 1.00 88.75 97 ALA A N 1
ATOM 778 C CA . ALA A 1 97 ? 9.706 -9.356 -4.454 1.00 88.75 97 ALA A CA 1
ATOM 779 C C . ALA A 1 97 ? 10.293 -10.071 -5.676 1.00 88.75 97 ALA A C 1
ATOM 781 O O . ALA A 1 97 ? 9.610 -10.304 -6.672 1.00 88.75 97 ALA A O 1
ATOM 782 N N . SER A 1 98 ? 11.570 -10.448 -5.591 1.00 83.69 98 SER A N 1
ATOM 783 C CA . SER A 1 98 ? 12.209 -11.256 -6.639 1.00 83.69 98 SER A CA 1
ATOM 784 C C . SER A 1 98 ? 11.993 -12.747 -6.381 1.00 83.69 98 SER A C 1
ATOM 786 O O . SER A 1 98 ? 12.029 -13.556 -7.308 1.00 83.69 98 SER A O 1
ATOM 788 N N . HIS A 1 99 ? 11.739 -13.108 -5.120 1.00 83.50 99 HIS A N 1
ATOM 789 C CA . HIS A 1 99 ? 11.392 -14.457 -4.702 1.00 83.50 99 HIS A CA 1
ATOM 790 C C . HIS A 1 99 ? 10.199 -14.454 -3.727 1.00 83.50 99 HIS A C 1
ATOM 792 O O . HIS A 1 99 ? 10.089 -13.533 -2.917 1.00 83.50 99 HIS A O 1
ATOM 798 N N . PRO A 1 100 ? 9.323 -15.482 -3.714 1.00 77.31 100 PRO A N 1
ATOM 799 C CA . PRO A 1 100 ? 8.146 -15.509 -2.836 1.00 77.31 100 PRO A CA 1
ATOM 800 C C . PRO A 1 100 ? 8.466 -15.385 -1.340 1.00 77.31 100 PRO A C 1
ATOM 802 O O . PRO A 1 100 ? 7.652 -14.876 -0.574 1.00 77.31 100 PRO A O 1
ATOM 805 N N . SER A 1 101 ? 9.658 -15.813 -0.911 1.00 81.12 101 SER A N 1
ATOM 806 C CA . SER A 1 101 ? 10.114 -15.680 0.479 1.00 81.12 101 SER A CA 1
ATOM 807 C C . SER A 1 101 ? 10.361 -14.234 0.917 1.00 81.12 101 SER A C 1
ATOM 809 O O . SER A 1 101 ? 10.390 -13.976 2.116 1.00 81.12 101 SER A O 1
ATOM 811 N N . GLU A 1 102 ? 10.557 -13.320 -0.034 1.00 83.12 102 GLU A N 1
ATOM 812 C CA . GLU A 1 102 ? 10.783 -11.887 0.188 1.00 83.12 102 GLU A CA 1
ATOM 813 C C . GLU A 1 102 ? 9.474 -11.087 0.177 1.00 83.12 102 GLU A C 1
ATOM 815 O O . GLU A 1 102 ? 9.469 -9.909 0.533 1.00 83.12 102 GLU A O 1
ATOM 820 N N . SER A 1 103 ? 8.365 -11.705 -0.246 1.00 87.38 103 SER A N 1
ATOM 821 C CA . SER A 1 103 ? 7.065 -11.043 -0.253 1.00 87.38 103 SER A CA 1
ATOM 822 C C . SER A 1 103 ? 6.615 -10.740 1.171 1.00 87.38 103 SER A C 1
ATOM 824 O O . SER A 1 103 ? 6.827 -11.528 2.100 1.00 87.38 103 SER A O 1
ATOM 826 N N . TYR A 1 104 ? 5.927 -9.609 1.321 1.00 90.12 104 TYR A N 1
ATOM 827 C CA . TYR A 1 104 ? 5.185 -9.303 2.531 1.00 90.12 104 TYR A CA 1
ATOM 828 C C . TYR A 1 104 ? 4.243 -10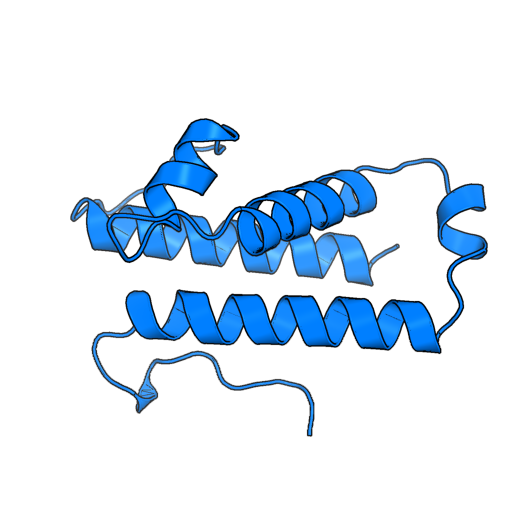.464 2.870 1.00 90.12 104 TYR A C 1
ATOM 830 O O . TYR A 1 104 ? 3.687 -11.114 1.979 1.00 90.12 104 TYR A O 1
ATOM 838 N N . ARG A 1 105 ? 4.098 -10.725 4.168 1.00 90.81 105 ARG A N 1
ATOM 839 C CA . ARG A 1 105 ? 3.164 -11.705 4.719 1.00 90.81 105 ARG A CA 1
ATOM 840 C C . ARG A 1 105 ? 2.115 -10.952 5.511 1.00 90.81 105 ARG A C 1
ATOM 842 O O . ARG A 1 105 ? 2.475 -10.047 6.263 1.00 90.81 105 ARG A O 1
ATOM 849 N N . SER A 1 106 ? 0.862 -11.366 5.346 1.00 90.06 106 SER A N 1
ATOM 850 C CA . SER A 1 106 ? -0.257 -10.785 6.079 1.00 90.06 106 SER A CA 1
ATOM 851 C C . SER A 1 106 ? 0.029 -10.791 7.575 1.00 90.06 106 SER A C 1
ATOM 853 O O . SER A 1 106 ? 0.552 -11.773 8.112 1.00 90.06 106 SER A O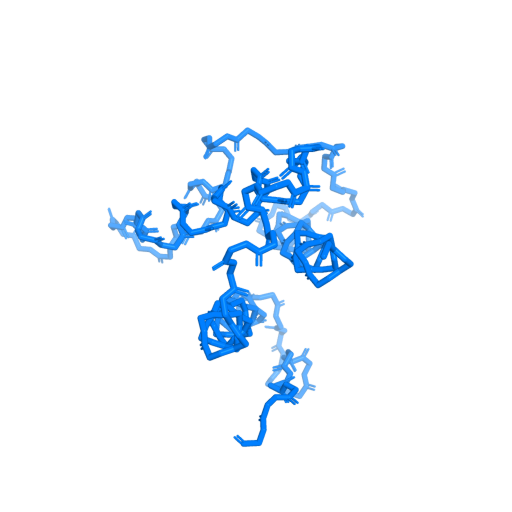 1
ATOM 855 N N . ILE A 1 107 ? -0.307 -9.689 8.238 1.00 86.00 107 ILE A N 1
ATOM 856 C CA . ILE A 1 107 ? -0.275 -9.607 9.704 1.00 86.00 107 ILE A CA 1
ATOM 857 C C . ILE A 1 107 ? -1.612 -10.008 10.334 1.00 86.00 107 ILE A C 1
ATOM 859 O O . ILE A 1 107 ? -1.714 -10.073 11.561 1.00 86.00 107 ILE A O 1
ATOM 863 N N . TYR A 1 108 ? -2.628 -10.263 9.508 1.00 81.38 108 TYR A N 1
ATOM 864 C CA . TYR A 1 108 ? 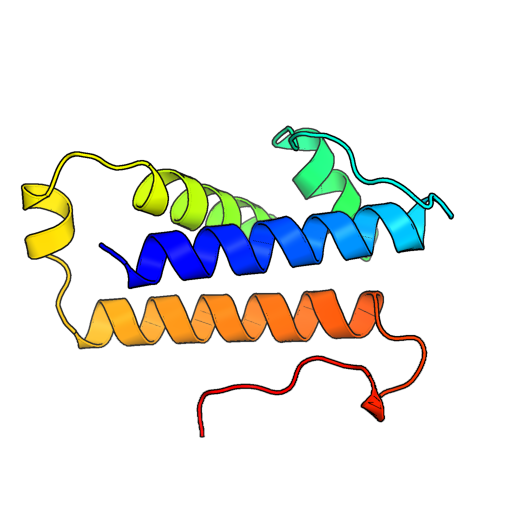-3.914 -10.779 9.941 1.00 81.38 108 TYR A CA 1
ATOM 865 C C . TYR A 1 108 ? -3.944 -12.306 9.778 1.00 81.38 108 TYR A C 1
ATOM 867 O O . TYR A 1 108 ? -3.406 -12.825 8.799 1.00 81.38 108 TYR A O 1
ATOM 875 N N . PRO A 1 109 ? -4.505 -13.033 10.760 1.00 65.62 109 PRO A N 1
ATOM 876 C CA . PRO A 1 109 ? -4.645 -14.484 10.696 1.00 65.62 109 PRO A CA 1
ATOM 877 C C . PRO A 1 109 ? -5.679 -14.941 9.662 1.00 65.62 109 PRO A C 1
ATOM 879 O O . PRO A 1 109 ? -6.641 -14.181 9.396 1.00 65.62 109 PRO A O 1
#

Radius of gyration: 14.4 Å; chains: 1; bounding box: 36×32×36 Å

Secondary structure (DSSP, 8-state):
-HHHHHHHHHHHHHHHHHHHHHHT-SS--S---HHHHHHHH--SSS--HHHHHHHHHHHHHHH---HHHHHT--HHHHHHHHHHHHHHHHHHHHHH-SSGGGS---S--

Sequence (109 aa):
MSAFLFSDRALEYMLKALYMKKNNYMFPPPSFTLQDIFQLTAQDAVPDLDRVLFMCVIHFLAGCNDISFLQNIIFSQLQKLLNQVDNVLLHLSAIVASHPSESYRSIYP

Foldseek 3Di:
DVLLQVLLVLLFVLLQLLVCQVVVHPGGDPDDDLVSLQVSQDPDPDTPVVLSVLSVVSVCVNPDPPVVVVVPQDPVNSVVSSVVSQVSQQVSQVSSDPDPVRRDDRPPD

Organism: NCBI:txid116718